Protein AF-A0A7L5Y6E0-F1 (afdb_monomer_lite)

Structure (mmCIF, N/CA/C/O backbone):
data_AF-A0A7L5Y6E0-F1
#
_entry.id   AF-A0A7L5Y6E0-F1
#
loop_
_atom_site.group_PDB
_atom_site.id
_atom_site.type_symbol
_atom_site.label_atom_id
_atom_site.label_alt_id
_atom_site.label_comp_id
_atom_site.label_asym_id
_atom_site.label_entity_id
_atom_site.label_seq_id
_atom_site.pdbx_PDB_ins_code
_atom_site.Cartn_x
_atom_site.Cartn_y
_atom_site.Cartn_z
_atom_site.occupancy
_atom_site.B_iso_or_equiv
_atom_site.auth_seq_id
_atom_site.auth_comp_id
_atom_site.auth_asym_id
_atom_site.auth_atom_id
_atom_site.pdbx_PDB_model_num
ATOM 1 N N . MET A 1 1 ? -6.320 -15.984 -45.438 1.00 35.94 1 MET A N 1
ATOM 2 C CA . MET A 1 1 ? -7.544 -15.259 -45.833 1.00 35.94 1 MET A CA 1
ATOM 3 C C . MET A 1 1 ? -7.932 -14.382 -44.661 1.00 35.94 1 MET A C 1
ATOM 5 O O . MET A 1 1 ? -8.369 -14.914 -43.653 1.00 35.94 1 MET A O 1
ATOM 9 N N . THR A 1 2 ? -7.665 -13.082 -44.746 1.00 49.03 2 THR A N 1
ATOM 10 C CA . THR A 1 2 ? -7.891 -12.143 -43.639 1.00 49.03 2 THR A CA 1
ATOM 11 C C . THR A 1 2 ? -8.973 -11.176 -44.081 1.00 49.03 2 THR A C 1
ATOM 13 O O . THR A 1 2 ? -8.837 -10.531 -45.118 1.00 49.03 2 THR A O 1
ATOM 16 N N . ILE A 1 3 ? -10.083 -11.156 -43.348 1.00 52.19 3 ILE A N 1
ATOM 17 C CA . ILE A 1 3 ? -11.257 -10.357 -43.690 1.00 52.19 3 ILE A CA 1
ATOM 18 C C . ILE A 1 3 ? -10.986 -8.900 -43.317 1.00 52.19 3 ILE A C 1
ATOM 20 O O . ILE A 1 3 ? -10.723 -8.583 -42.161 1.00 52.19 3 ILE A O 1
ATOM 24 N N . HIS A 1 4 ? -11.058 -8.028 -44.318 1.00 51.31 4 HIS A N 1
ATOM 25 C CA . HIS A 1 4 ? -11.034 -6.580 -44.172 1.00 51.31 4 HIS A CA 1
ATOM 26 C C . HIS A 1 4 ? -12.488 -6.104 -44.235 1.00 51.31 4 HIS A C 1
ATOM 28 O O . HIS A 1 4 ? -13.121 -6.221 -45.284 1.00 51.31 4 HIS A O 1
ATOM 34 N N . VAL A 1 5 ? -13.044 -5.619 -43.122 1.00 48.62 5 VAL A N 1
ATOM 35 C CA . VAL A 1 5 ? -14.365 -4.977 -43.123 1.00 48.62 5 VAL A CA 1
ATOM 36 C C . VAL A 1 5 ? -14.212 -3.515 -42.722 1.00 48.62 5 VAL A C 1
ATOM 38 O O . VAL A 1 5 ? -13.876 -3.171 -41.593 1.00 48.62 5 VAL A O 1
ATOM 41 N N . SER A 1 6 ? -14.403 -2.648 -43.711 1.00 52.81 6 SER A N 1
ATOM 42 C CA . SER A 1 6 ? -14.426 -1.198 -43.574 1.00 52.81 6 SER A CA 1
ATOM 43 C C . SER A 1 6 ? -15.865 -0.775 -43.276 1.00 52.81 6 SER A C 1
ATOM 45 O O . SER A 1 6 ? -16.744 -0.936 -44.119 1.00 52.81 6 SER A O 1
ATOM 47 N N . GLY A 1 7 ? -16.113 -0.268 -42.065 1.00 45.44 7 GLY A N 1
ATOM 48 C CA . GLY A 1 7 ? -17.441 0.113 -41.581 1.00 45.44 7 GLY A CA 1
ATOM 49 C C . GLY A 1 7 ? -17.403 1.414 -40.781 1.00 45.44 7 GLY A C 1
ATOM 50 O O . GLY A 1 7 ? -17.098 1.426 -39.596 1.00 45.44 7 GLY A O 1
ATOM 51 N N . ILE A 1 8 ? -17.663 2.500 -41.500 1.00 56.09 8 ILE A N 1
ATOM 52 C CA . ILE A 1 8 ? -18.103 3.853 -41.126 1.00 56.09 8 ILE A CA 1
ATOM 53 C C . ILE A 1 8 ? -18.447 4.061 -39.623 1.00 56.09 8 ILE A C 1
ATOM 55 O O . ILE A 1 8 ? -19.384 3.466 -39.104 1.00 56.09 8 ILE A O 1
ATOM 59 N N . ASN A 1 9 ? -17.748 5.006 -38.974 1.00 44.50 9 ASN A N 1
ATOM 60 C CA . ASN A 1 9 ? -17.990 5.572 -37.625 1.00 44.50 9 ASN A CA 1
ATOM 61 C C . ASN A 1 9 ? -17.502 4.823 -36.376 1.00 44.50 9 ASN A C 1
ATOM 63 O O . ASN A 1 9 ? -17.968 5.106 -35.274 1.00 44.50 9 ASN A O 1
ATOM 67 N N . ALA A 1 10 ? -16.473 3.995 -36.479 1.00 44.28 10 ALA A N 1
ATOM 68 C CA . ALA A 1 10 ? -15.670 3.676 -35.308 1.00 44.28 10 ALA A CA 1
ATOM 69 C C . ALA A 1 10 ? -14.407 4.540 -35.348 1.00 44.28 10 ALA A C 1
ATOM 71 O O . ALA A 1 10 ? -13.494 4.294 -36.133 1.00 44.28 10 ALA A O 1
ATOM 72 N N . ARG A 1 11 ? -14.328 5.554 -34.480 1.00 53.06 11 ARG A N 1
ATOM 73 C CA . ARG A 1 11 ? -13.048 6.154 -34.071 1.00 53.06 11 ARG A CA 1
ATOM 74 C C . ARG A 1 11 ? -12.293 5.132 -33.224 1.00 53.06 11 ARG A C 1
ATOM 76 O O . ARG A 1 11 ? -11.991 5.365 -32.063 1.00 53.06 11 ARG A O 1
ATOM 83 N N . VAL A 1 12 ? -12.059 3.957 -33.785 1.00 47.94 12 VAL A N 1
ATOM 84 C CA . VAL A 1 12 ? -11.164 2.975 -33.214 1.00 47.94 12 VAL A CA 1
ATOM 85 C C . VAL A 1 12 ? -9.792 3.401 -33.682 1.00 47.94 12 VAL A C 1
ATOM 87 O O . VAL A 1 12 ? -9.297 3.009 -34.734 1.00 47.94 12 VAL A O 1
ATOM 90 N N . ASN A 1 13 ? -9.197 4.281 -32.884 1.00 45.50 13 ASN A N 1
ATOM 91 C CA . ASN A 1 13 ? -7.757 4.387 -32.843 1.00 45.50 13 ASN A CA 1
ATOM 92 C C . ASN A 1 13 ? -7.267 3.046 -32.276 1.00 45.50 13 ASN A C 1
ATOM 94 O O . ASN A 1 13 ? -6.998 2.916 -31.086 1.00 45.50 13 ASN A O 1
ATOM 98 N N . VAL A 1 14 ? -7.252 2.009 -33.120 1.00 50.78 14 VAL A N 1
ATOM 99 C CA . VAL A 1 14 ? -6.480 0.789 -32.893 1.00 50.78 14 VAL A CA 1
ATOM 100 C C . VAL A 1 14 ? -5.034 1.196 -33.127 1.00 50.78 14 VAL A C 1
ATOM 102 O O . VAL A 1 14 ? -4.416 0.888 -34.141 1.00 50.78 14 VAL A O 1
ATOM 105 N N . GLY A 1 15 ? -4.513 1.972 -32.180 1.00 47.34 15 GLY A N 1
ATOM 106 C CA . GLY A 1 15 ? -3.095 1.997 -31.917 1.00 47.34 15 GLY A CA 1
ATOM 107 C C . GLY A 1 15 ? -2.774 0.638 -31.330 1.00 47.34 15 GLY A C 1
ATOM 108 O O . GLY A 1 15 ? -2.859 0.442 -30.121 1.00 47.34 15 GLY A O 1
ATOM 109 N N . SER A 1 16 ? -2.460 -0.320 -32.198 1.00 50.06 16 SER A N 1
ATOM 110 C CA . SER A 1 16 ? -1.647 -1.468 -31.826 1.00 50.06 16 SER A CA 1
ATOM 111 C C . SER A 1 16 ? -0.282 -0.935 -31.403 1.00 50.06 16 SER A C 1
ATOM 113 O O . SER A 1 16 ? 0.676 -0.960 -32.166 1.00 50.06 16 SER A O 1
ATOM 115 N N . THR A 1 17 ? -0.204 -0.396 -30.194 1.00 41.78 17 THR A N 1
ATOM 116 C CA . THR A 1 17 ? 1.057 -0.316 -29.482 1.00 41.78 17 THR A CA 1
ATOM 117 C C . THR A 1 17 ? 1.190 -1.676 -28.839 1.00 41.78 17 THR A C 1
ATOM 119 O O . THR A 1 17 ? 0.447 -2.001 -27.913 1.00 41.78 17 THR A O 1
ATOM 122 N N . ASP A 1 18 ? 2.067 -2.495 -29.411 1.00 47.22 18 ASP A N 1
ATOM 123 C CA . ASP A 1 18 ? 2.717 -3.588 -28.703 1.00 47.22 18 ASP A CA 1
ATOM 124 C C . ASP A 1 18 ? 3.033 -3.096 -27.289 1.00 47.22 18 ASP A C 1
ATOM 126 O O . ASP A 1 18 ? 3.907 -2.254 -27.096 1.00 47.22 18 ASP A O 1
ATOM 130 N N . ASN A 1 19 ? 2.216 -3.499 -26.318 1.00 42.50 19 ASN A N 1
ATOM 131 C CA . ASN A 1 19 ? 2.336 -2.996 -24.962 1.00 42.50 19 ASN A CA 1
ATOM 132 C C . ASN A 1 19 ? 3.080 -4.012 -24.106 1.00 42.50 19 ASN A C 1
ATOM 134 O O . ASN A 1 19 ? 2.638 -4.407 -23.030 1.00 42.50 19 ASN A O 1
ATOM 138 N N . SER A 1 20 ? 4.229 -4.446 -24.624 1.00 40.25 20 SER A N 1
ATOM 139 C CA . SER A 1 20 ? 5.155 -5.350 -23.943 1.00 40.25 20 SER A CA 1
ATOM 140 C C . SER A 1 20 ? 5.910 -4.668 -22.790 1.00 40.25 20 SER A C 1
ATOM 142 O O . SER A 1 20 ? 6.746 -5.291 -22.145 1.00 40.25 20 SER A O 1
ATOM 144 N N . THR A 1 21 ? 5.590 -3.409 -22.473 1.00 40.31 21 THR A N 1
ATOM 145 C CA . THR A 1 21 ? 6.174 -2.634 -21.365 1.00 40.31 21 THR A CA 1
ATOM 146 C C . THR A 1 21 ? 5.161 -2.092 -20.350 1.00 40.31 21 THR A C 1
ATOM 148 O O . THR A 1 21 ? 5.587 -1.583 -19.320 1.00 40.31 21 THR A O 1
ATOM 151 N N . ASN A 1 22 ? 3.842 -2.250 -20.535 1.00 40.06 22 ASN A N 1
ATOM 152 C CA . ASN A 1 22 ? 2.852 -1.617 -19.637 1.00 40.06 22 ASN A CA 1
ATOM 153 C C . ASN A 1 22 ? 2.023 -2.585 -18.786 1.00 40.06 22 ASN A C 1
ATOM 155 O O . ASN A 1 22 ? 1.052 -2.167 -18.161 1.00 40.06 22 ASN A O 1
ATOM 159 N N . SER A 1 23 ? 2.400 -3.864 -18.687 1.00 44.59 23 SER A N 1
ATOM 160 C CA . SER A 1 23 ? 1.815 -4.704 -17.632 1.00 44.59 23 SER A CA 1
ATOM 161 C C . SER A 1 23 ? 2.322 -4.283 -16.249 1.00 44.59 23 SER A C 1
ATOM 163 O O . SER A 1 23 ? 1.549 -4.315 -15.300 1.00 44.59 23 SER A O 1
ATOM 165 N N . TYR A 1 24 ? 3.582 -3.840 -16.127 1.00 47.38 24 TYR A N 1
ATOM 166 C CA . TYR A 1 24 ? 4.165 -3.459 -14.835 1.00 47.38 24 TYR A CA 1
ATOM 167 C C . TYR A 1 24 ? 3.482 -2.221 -14.243 1.00 47.38 24 TYR A C 1
ATOM 169 O O . TYR A 1 24 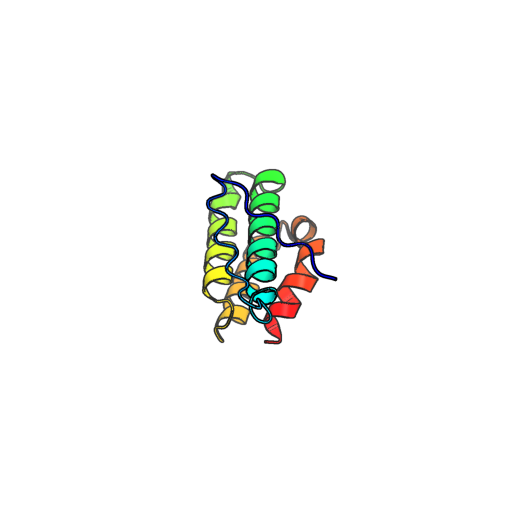? 2.991 -2.273 -13.120 1.00 47.38 24 TYR A O 1
ATOM 177 N N . THR A 1 25 ? 3.342 -1.144 -15.021 1.00 52.28 25 THR A N 1
ATOM 178 C CA . THR A 1 25 ? 2.696 0.097 -14.563 1.00 52.28 25 THR A CA 1
ATOM 179 C C . THR A 1 25 ? 1.214 -0.115 -14.245 1.00 52.28 25 THR A C 1
ATOM 181 O O . THR A 1 25 ? 0.747 0.330 -13.200 1.00 52.28 25 THR A O 1
ATOM 184 N N . SER A 1 26 ? 0.481 -0.873 -15.073 1.00 58.84 26 SER A N 1
ATOM 185 C CA . SER A 1 26 ? -0.923 -1.208 -14.793 1.00 58.84 26 SER A CA 1
ATOM 186 C C . SER A 1 26 ? -1.091 -2.093 -13.553 1.00 58.84 26 SER A C 1
ATOM 188 O O . SER A 1 26 ? -2.042 -1.901 -12.799 1.00 58.84 26 SER A O 1
ATOM 190 N N . SER A 1 27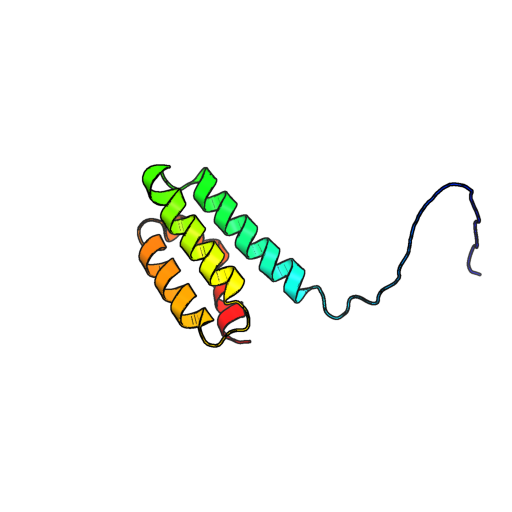 ? -0.180 -3.041 -13.308 1.00 68.50 27 SER A N 1
ATOM 191 C CA . SER A 1 27 ? -0.214 -3.876 -12.101 1.00 68.50 27 SER A CA 1
ATOM 192 C C . SER A 1 27 ? 0.126 -3.085 -10.841 1.00 68.50 27 SER A C 1
ATOM 194 O O . SER A 1 27 ? -0.559 -3.240 -9.834 1.00 68.50 27 SER A O 1
ATOM 196 N N . THR A 1 28 ? 1.126 -2.205 -10.902 1.00 73.25 28 THR A N 1
ATOM 197 C CA . THR A 1 28 ? 1.509 -1.316 -9.800 1.00 73.25 28 THR A CA 1
ATOM 198 C C . THR A 1 28 ? 0.342 -0.420 -9.401 1.00 73.25 28 THR A C 1
ATOM 200 O O . THR A 1 28 ? -0.086 -0.475 -8.251 1.00 73.25 28 THR A O 1
ATOM 203 N N . THR A 1 29 ? -0.249 0.324 -10.344 1.00 77.38 29 THR A N 1
ATOM 204 C CA . THR A 1 29 ? -1.418 1.177 -10.069 1.00 77.38 29 THR A CA 1
ATOM 205 C C . THR A 1 29 ? -2.570 0.380 -9.455 1.00 77.38 29 THR A C 1
ATOM 207 O O . THR A 1 29 ? -3.121 0.800 -8.440 1.00 77.38 29 THR A O 1
ATOM 210 N N . ALA A 1 30 ? -2.872 -0.813 -9.980 1.00 83.88 30 ALA A N 1
ATOM 211 C CA . ALA A 1 30 ? -3.933 -1.658 -9.436 1.00 83.88 30 ALA A CA 1
ATOM 212 C C . ALA A 1 30 ? -3.679 -2.092 -7.976 1.00 83.88 30 ALA A C 1
ATOM 214 O O . ALA A 1 30 ? -4.625 -2.192 -7.196 1.00 83.88 30 ALA A O 1
ATOM 215 N N . ILE A 1 31 ? -2.423 -2.331 -7.574 1.00 86.38 31 ILE A N 1
ATOM 216 C CA . ILE A 1 31 ? -2.076 -2.667 -6.181 1.00 86.38 31 ILE A CA 1
ATOM 217 C C . ILE A 1 31 ? -2.370 -1.480 -5.254 1.00 86.38 31 ILE A C 1
ATOM 219 O O . ILE A 1 31 ? -2.974 -1.665 -4.196 1.00 86.38 31 ILE A O 1
ATOM 223 N N . PHE A 1 32 ? -1.982 -0.263 -5.647 1.00 88.94 32 PHE A N 1
ATOM 224 C CA . PHE A 1 32 ? -2.227 0.939 -4.846 1.00 88.94 32 PHE A CA 1
ATOM 225 C C . PHE A 1 32 ? -3.709 1.303 -4.766 1.00 88.94 32 PHE A C 1
ATOM 227 O O . PHE A 1 32 ? -4.169 1.721 -3.703 1.00 88.94 32 PHE A O 1
ATOM 234 N N . GLU A 1 33 ? -4.482 1.091 -5.832 1.00 88.62 33 GLU A N 1
ATOM 235 C CA . GLU A 1 33 ? -5.937 1.260 -5.781 1.00 88.62 33 GLU A CA 1
ATOM 236 C C . GLU A 1 33 ? -6.580 0.306 -4.773 1.00 88.62 33 GLU A C 1
ATOM 238 O O . GLU A 1 33 ? -7.308 0.766 -3.894 1.00 88.62 33 GLU A O 1
ATOM 243 N N . LYS A 1 34 ? -6.199 -0.978 -4.777 1.00 88.44 34 LYS A N 1
ATOM 244 C CA . LYS A 1 34 ? -6.698 -1.935 -3.778 1.00 88.44 34 LYS A CA 1
ATOM 245 C C . LYS A 1 34 ? -6.338 -1.559 -2.343 1.00 88.44 34 LYS A C 1
ATOM 247 O O . LYS A 1 34 ? -7.137 -1.789 -1.437 1.00 88.44 34 LYS A O 1
ATOM 252 N N . LEU A 1 35 ? -5.163 -0.967 -2.115 1.00 89.31 35 LEU A N 1
ATOM 253 C CA . LEU A 1 35 ? -4.796 -0.448 -0.793 1.00 89.31 35 LEU A CA 1
ATOM 254 C C . LEU A 1 35 ? -5.713 0.701 -0.367 1.00 89.31 35 LEU A C 1
ATOM 256 O O . LEU A 1 35 ? -6.142 0.744 0.785 1.00 89.31 35 LEU A O 1
ATOM 260 N N . ARG A 1 36 ? -6.028 1.626 -1.281 1.00 91.19 36 ARG A N 1
ATOM 261 C CA . ARG A 1 36 ? -6.935 2.752 -1.010 1.00 91.19 36 ARG A CA 1
ATOM 262 C C . ARG A 1 36 ? -8.350 2.264 -0.715 1.00 91.19 36 ARG A C 1
ATOM 264 O O . ARG A 1 36 ? -8.958 2.751 0.236 1.00 91.19 36 ARG A O 1
ATOM 271 N N . GLU A 1 37 ? -8.842 1.290 -1.479 1.00 91.00 37 GLU A N 1
ATOM 272 C CA . GLU A 1 37 ? -10.131 0.634 -1.233 1.00 91.00 37 GLU A CA 1
ATOM 273 C C . GLU A 1 37 ? -10.150 -0.021 0.153 1.00 91.00 37 GLU A C 1
ATOM 275 O O . GLU A 1 37 ? -11.022 0.279 0.965 1.00 91.00 37 GLU A O 1
ATOM 280 N N . ALA A 1 38 ? -9.121 -0.801 0.494 1.00 89.81 38 ALA A N 1
ATOM 281 C CA . ALA A 1 38 ? -9.025 -1.442 1.802 1.00 89.81 38 ALA A CA 1
ATOM 282 C C . ALA A 1 38 ? -8.991 -0.430 2.963 1.00 89.81 38 ALA A C 1
ATOM 284 O O . ALA A 1 38 ? -9.619 -0.657 3.997 1.00 89.81 38 ALA A O 1
ATOM 285 N N . VAL A 1 39 ? -8.323 0.718 2.791 1.00 91.19 39 VAL A N 1
ATOM 286 C CA . VAL A 1 39 ? -8.370 1.824 3.764 1.00 91.19 39 VAL A CA 1
ATOM 287 C C . VAL A 1 39 ? -9.776 2.422 3.861 1.00 91.19 39 VAL A C 1
ATOM 289 O O . VAL A 1 39 ? -10.265 2.691 4.959 1.00 91.19 39 VAL A O 1
ATOM 292 N N . ALA A 1 40 ? -10.450 2.637 2.734 1.00 90.12 40 ALA A N 1
ATOM 293 C CA . ALA A 1 40 ? -11.796 3.201 2.716 1.00 90.12 40 ALA A CA 1
ATOM 294 C C . ALA A 1 40 ? -12.845 2.264 3.343 1.00 90.12 40 ALA A C 1
ATOM 296 O O . ALA A 1 40 ? -13.793 2.746 3.967 1.00 90.12 40 ALA A O 1
ATOM 297 N N . GLU A 1 41 ? -12.671 0.950 3.210 1.00 89.12 41 GLU A N 1
ATOM 298 C CA . GLU A 1 41 ? -13.622 -0.051 3.696 1.00 89.12 41 GLU A CA 1
ATOM 299 C C . GLU A 1 41 ? -13.345 -0.500 5.134 1.00 89.12 41 GLU A C 1
ATOM 301 O O . GLU A 1 41 ? -14.275 -0.606 5.932 1.00 89.12 41 GLU A O 1
ATOM 306 N N . GLN A 1 42 ? -12.080 -0.749 5.483 1.00 89.38 42 GLN A N 1
ATOM 307 C CA . GLN A 1 42 ? -11.722 -1.475 6.708 1.00 89.38 42 GLN A CA 1
ATOM 308 C C . GLN A 1 42 ? -11.031 -0.607 7.770 1.00 89.38 42 GLN A C 1
ATOM 310 O O . GLN A 1 42 ? -10.948 -1.022 8.924 1.00 89.38 42 GLN A O 1
ATOM 315 N N . VAL A 1 43 ? -10.567 0.603 7.428 1.00 89.81 43 VAL A N 1
ATOM 316 C CA . VAL A 1 43 ? -9.896 1.507 8.382 1.00 89.81 43 VAL A CA 1
ATOM 317 C C . VAL A 1 43 ? -10.871 2.583 8.893 1.00 89.81 43 VAL A C 1
ATOM 319 O O . VAL A 1 43 ? -11.653 3.140 8.109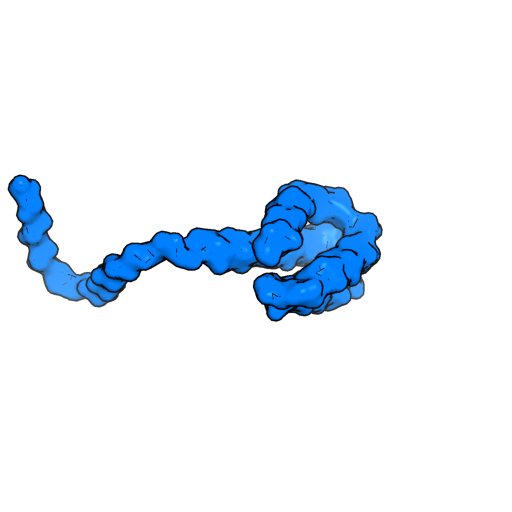 1.00 89.81 43 VAL A O 1
ATOM 322 N N . PRO A 1 44 ? -10.839 2.937 10.193 1.00 89.75 44 PRO A N 1
ATOM 323 C CA . PRO A 1 44 ? -11.642 4.028 10.747 1.00 89.75 44 PRO A CA 1
ATOM 324 C C . PRO A 1 44 ? -11.275 5.392 10.142 1.00 89.75 44 PRO A C 1
ATOM 326 O O . PRO A 1 44 ? -10.107 5.678 9.884 1.00 89.75 44 PRO A O 1
ATOM 329 N N . VAL A 1 45 ? -12.282 6.251 9.931 1.00 88.69 45 VAL A N 1
ATOM 330 C CA . VAL A 1 45 ? -12.182 7.529 9.184 1.00 88.69 45 VAL A CA 1
ATOM 331 C C . VAL A 1 45 ? -11.045 8.433 9.670 1.00 88.69 45 VAL A C 1
ATOM 333 O O . VAL A 1 45 ? -10.355 9.039 8.857 1.00 88.69 45 VAL A O 1
ATOM 336 N N . GLU A 1 46 ? -10.816 8.467 10.977 1.00 89.94 46 GLU A N 1
ATOM 337 C CA . GLU A 1 46 ? -9.742 9.206 11.650 1.00 89.94 46 GLU A CA 1
ATOM 338 C C . GLU A 1 46 ? -8.320 8.812 11.208 1.00 89.94 46 GLU A C 1
ATOM 340 O O . GLU A 1 46 ? -7.442 9.668 11.159 1.00 89.94 46 GLU A O 1
ATOM 345 N N . GLN A 1 47 ? -8.092 7.551 10.828 1.00 86.75 47 GLN A N 1
ATOM 346 C CA . GLN A 1 47 ? -6.771 7.028 10.440 1.00 86.75 47 GLN A CA 1
ATOM 347 C C . GLN A 1 47 ? -6.597 6.898 8.918 1.00 86.75 47 GLN A C 1
ATOM 349 O O . GLN A 1 47 ? -5.480 6.739 8.422 1.00 86.75 47 GLN A O 1
ATOM 354 N N . ARG A 1 48 ? -7.686 7.030 8.147 1.00 90.62 48 ARG A N 1
ATOM 355 C CA . ARG A 1 48 ? -7.651 7.025 6.675 1.00 90.62 48 ARG A CA 1
ATOM 356 C C . ARG A 1 48 ? -6.719 8.075 6.068 1.00 90.62 48 ARG A C 1
ATOM 358 O O . ARG A 1 48 ? -5.949 7.688 5.194 1.00 90.62 48 ARG A O 1
ATOM 365 N N . PRO A 1 49 ? -6.753 9.368 6.456 1.00 91.19 49 PRO A N 1
ATOM 366 C CA . PRO A 1 49 ? -5.942 10.378 5.777 1.00 91.19 49 PRO A CA 1
ATOM 367 C C . PRO A 1 49 ? -4.441 10.116 5.938 1.00 91.19 49 PRO A C 1
ATOM 369 O O . PRO A 1 49 ? -3.685 10.323 4.989 1.00 91.19 49 PRO A O 1
ATOM 372 N N . GLU A 1 50 ? -4.015 9.603 7.097 1.00 90.06 50 GLU A N 1
ATOM 373 C CA . GLU A 1 50 ? -2.625 9.205 7.312 1.00 90.06 50 GLU A CA 1
ATOM 374 C C . GLU A 1 50 ? -2.241 8.059 6.368 1.00 90.06 50 GLU A C 1
ATOM 376 O O . GLU A 1 50 ? -1.303 8.202 5.584 1.00 90.06 50 GLU A O 1
ATOM 381 N N . LEU A 1 51 ? -2.998 6.957 6.368 1.00 89.88 51 LEU A N 1
ATOM 382 C CA . LEU A 1 51 ? -2.693 5.793 5.530 1.00 89.88 51 LEU A CA 1
ATOM 383 C C . LEU A 1 51 ? -2.754 6.106 4.034 1.00 89.88 51 LEU A C 1
ATOM 385 O O . LEU A 1 51 ? -1.866 5.690 3.295 1.00 89.88 51 LEU A O 1
ATOM 389 N N . LEU A 1 52 ? -3.745 6.877 3.582 1.00 91.12 52 LEU A N 1
ATOM 390 C CA . LEU A 1 52 ? -3.847 7.302 2.183 1.00 91.12 52 LEU A CA 1
ATOM 391 C C . LEU A 1 52 ? -2.638 8.149 1.766 1.00 91.12 52 LEU A C 1
ATOM 393 O O . LEU A 1 52 ? -2.096 7.941 0.682 1.00 91.12 52 LEU A O 1
ATOM 397 N N . SER A 1 53 ? -2.163 9.041 2.642 1.00 92.38 53 SER A N 1
ATOM 398 C CA . SER A 1 53 ? -0.942 9.817 2.399 1.00 92.38 53 SER A CA 1
ATOM 399 C C . SER A 1 53 ? 0.300 8.925 2.311 1.00 92.38 53 SER A C 1
ATOM 401 O O . SER A 1 53 ? 1.142 9.121 1.434 1.00 92.38 53 SER A O 1
ATOM 403 N N . ARG A 1 54 ? 0.416 7.9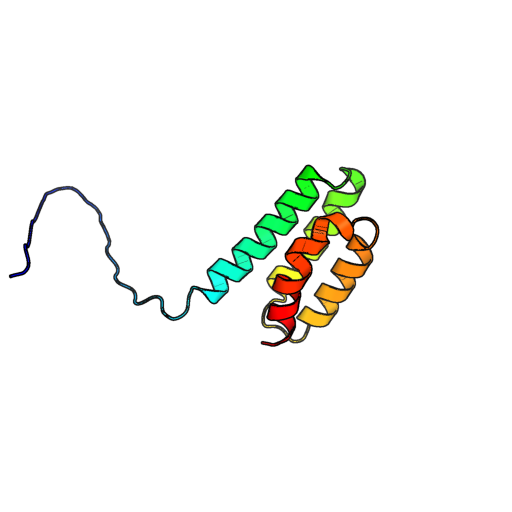00 3.168 1.00 90.94 54 ARG A N 1
ATOM 404 C CA . ARG A 1 54 ? 1.513 6.917 3.098 1.00 90.94 54 ARG A CA 1
ATOM 405 C C . ARG A 1 54 ? 1.480 6.114 1.797 1.00 90.94 54 ARG A C 1
ATOM 407 O O . ARG A 1 54 ? 2.522 5.951 1.169 1.00 90.94 54 ARG A O 1
ATOM 414 N N . ILE A 1 55 ? 0.296 5.669 1.375 1.00 90.69 55 ILE A N 1
ATOM 415 C CA . ILE A 1 55 ? 0.079 4.947 0.113 1.00 90.69 55 ILE A CA 1
ATOM 416 C C . ILE A 1 55 ? 0.473 5.827 -1.078 1.00 90.69 55 ILE A C 1
ATOM 418 O O . ILE A 1 55 ? 1.195 5.364 -1.954 1.00 90.69 55 ILE A O 1
ATOM 422 N N . GLU A 1 56 ? 0.072 7.101 -1.099 1.00 90.81 56 GLU A N 1
ATOM 423 C CA . GLU A 1 56 ? 0.445 8.035 -2.170 1.00 90.81 56 GLU A CA 1
ATOM 424 C C . GLU A 1 56 ? 1.960 8.292 -2.216 1.00 90.81 56 GLU A C 1
ATOM 426 O O . GLU A 1 56 ? 2.566 8.279 -3.287 1.00 90.81 56 GLU A O 1
ATOM 431 N N . GLN A 1 57 ? 2.595 8.495 -1.057 1.00 89.69 57 GLN A N 1
ATOM 432 C CA . GLN A 1 57 ? 4.048 8.663 -0.976 1.00 89.69 57 GLN A CA 1
ATOM 433 C C . GLN A 1 57 ? 4.798 7.410 -1.432 1.00 89.69 57 GLN A C 1
ATOM 435 O O . GLN A 1 57 ? 5.863 7.529 -2.033 1.00 89.69 57 GLN A O 1
ATOM 440 N N . MET A 1 58 ? 4.257 6.225 -1.144 1.00 88.69 58 MET A N 1
ATOM 441 C CA . MET A 1 58 ? 4.809 4.948 -1.580 1.00 88.69 58 MET A CA 1
ATOM 442 C C . MET A 1 58 ? 4.647 4.760 -3.091 1.00 88.69 58 MET A C 1
ATOM 444 O O . MET A 1 58 ? 5.629 4.416 -3.733 1.00 88.69 58 MET A O 1
ATOM 448 N N . GLU A 1 59 ? 3.476 5.069 -3.659 1.00 88.31 59 GLU A N 1
ATOM 449 C CA . GLU A 1 59 ? 3.207 5.024 -5.107 1.00 88.31 59 GLU A CA 1
ATOM 450 C C . GLU A 1 59 ? 4.152 5.946 -5.887 1.00 88.31 59 GLU A C 1
ATOM 452 O O . GLU A 1 59 ? 4.784 5.524 -6.848 1.00 88.31 59 GLU A O 1
ATOM 457 N N . LYS A 1 60 ? 4.327 7.190 -5.424 1.00 87.06 60 LYS A N 1
ATOM 458 C CA . LYS A 1 60 ? 5.256 8.160 -6.034 1.00 87.06 60 LYS A CA 1
ATOM 459 C C . LYS A 1 60 ? 6.726 7.768 -5.898 1.00 87.06 60 LYS A C 1
ATOM 461 O O . LYS A 1 60 ? 7.565 8.289 -6.625 1.00 87.06 60 LYS A O 1
ATOM 466 N N . ALA A 1 61 ? 7.041 6.922 -4.921 1.00 87.19 61 ALA A N 1
ATOM 467 C CA . ALA A 1 61 ? 8.387 6.429 -4.678 1.00 87.19 61 ALA A CA 1
ATOM 468 C C . ALA A 1 61 ? 8.650 5.076 -5.349 1.00 87.19 61 ALA A C 1
ATOM 470 O O . ALA A 1 61 ? 9.775 4.589 -5.233 1.00 87.19 61 ALA A O 1
ATOM 471 N N . VAL A 1 62 ? 7.667 4.470 -6.028 1.00 80.06 62 VAL A N 1
ATOM 472 C CA . VAL A 1 62 ? 7.889 3.276 -6.857 1.00 80.06 62 VAL A CA 1
ATOM 473 C C . VAL A 1 62 ? 8.981 3.607 -7.876 1.00 80.06 62 VAL A C 1
ATOM 475 O O . VAL A 1 62 ? 9.011 4.714 -8.402 1.00 80.06 62 VAL A O 1
ATOM 478 N N . GLU A 1 63 ? 9.931 2.688 -8.071 1.00 76.56 63 GLU A N 1
ATOM 479 C CA . GLU A 1 63 ? 11.131 2.873 -8.917 1.00 76.56 63 GLU A CA 1
ATOM 480 C C . GLU A 1 63 ? 12.190 3.846 -8.360 1.00 76.56 63 GLU A C 1
ATOM 482 O O . GLU A 1 63 ? 13.197 4.120 -9.013 1.00 76.56 63 GLU A O 1
ATOM 487 N N . THR A 1 64 ? 12.025 4.336 -7.128 1.00 82.88 64 THR A N 1
ATOM 488 C CA . THR A 1 64 ? 13.062 5.107 -6.426 1.00 82.88 64 THR A CA 1
ATOM 489 C C . THR A 1 64 ? 13.742 4.258 -5.347 1.00 82.88 64 THR A C 1
ATOM 491 O O . THR A 1 64 ? 13.087 3.431 -4.706 1.00 82.88 64 THR A O 1
ATOM 494 N N . PRO A 1 65 ? 15.025 4.510 -5.022 1.00 79.94 65 PRO A N 1
ATOM 495 C CA . PRO A 1 65 ? 15.691 3.846 -3.894 1.00 79.94 65 PRO A CA 1
ATOM 496 C C . PRO A 1 65 ? 15.009 4.141 -2.544 1.00 79.94 65 PRO A C 1
ATOM 498 O O . PRO A 1 65 ? 15.200 3.421 -1.565 1.00 79.94 65 PRO A O 1
ATOM 501 N N . ASN A 1 66 ? 14.173 5.182 -2.486 1.00 83.81 66 ASN A N 1
ATOM 502 C CA . ASN A 1 66 ? 13.412 5.556 -1.302 1.00 83.81 66 ASN A CA 1
ATOM 503 C C . ASN A 1 66 ? 12.146 4.708 -1.111 1.00 83.81 66 ASN A C 1
ATOM 505 O O . ASN A 1 66 ? 11.512 4.832 -0.060 1.00 83.81 66 ASN A O 1
ATOM 509 N N . PHE A 1 67 ? 11.788 3.836 -2.061 1.00 87.06 67 PHE A N 1
ATOM 510 C CA . PHE A 1 67 ? 10.614 2.968 -1.9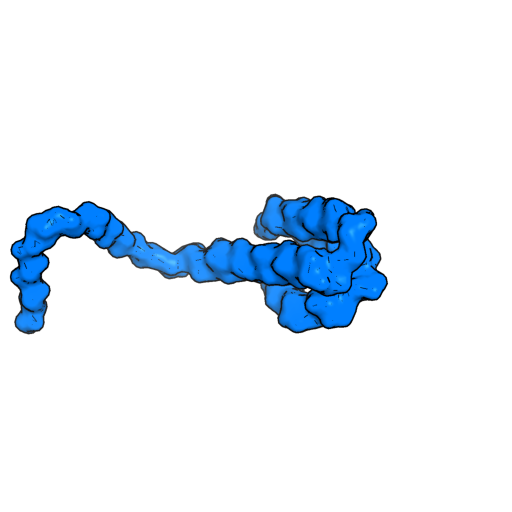63 1.00 87.06 67 PHE A CA 1
ATOM 511 C C . PHE A 1 67 ? 10.622 2.130 -0.679 1.00 87.06 67 PHE A C 1
ATOM 513 O O . PHE A 1 67 ? 9.632 2.109 0.044 1.00 87.06 67 PHE A O 1
ATOM 520 N N . ILE A 1 68 ? 11.764 1.528 -0.328 1.00 87.31 68 ILE A N 1
ATOM 521 C CA . ILE A 1 68 ? 11.921 0.713 0.891 1.00 87.31 68 ILE A CA 1
ATOM 522 C C . ILE A 1 68 ? 11.624 1.536 2.153 1.00 87.31 68 ILE A C 1
ATOM 524 O O . ILE A 1 68 ? 11.000 1.041 3.093 1.00 87.31 68 ILE A O 1
ATOM 528 N N . SER A 1 69 ? 12.053 2.799 2.179 1.00 89.44 69 SER A N 1
ATOM 529 C CA . SER A 1 69 ? 11.782 3.708 3.295 1.00 89.44 69 SER A CA 1
ATOM 530 C C . SER A 1 69 ? 10.285 4.025 3.390 1.00 89.44 69 SER A C 1
ATOM 532 O O . SER A 1 69 ? 9.685 3.852 4.449 1.00 89.44 69 SER A O 1
ATOM 534 N N . ARG A 1 70 ? 9.640 4.362 2.261 1.00 89.88 70 ARG A N 1
ATOM 535 C CA . ARG A 1 70 ? 8.190 4.629 2.206 1.00 89.88 70 ARG A CA 1
ATOM 536 C C . ARG A 1 70 ? 7.340 3.408 2.539 1.00 89.88 70 ARG A C 1
ATOM 538 O O . ARG A 1 70 ? 6.332 3.549 3.223 1.00 89.88 70 ARG A O 1
ATOM 545 N N . TYR A 1 71 ? 7.772 2.227 2.112 1.00 88.94 71 TYR A N 1
ATOM 546 C CA . TYR A 1 71 ? 7.154 0.960 2.472 1.00 88.94 71 TYR A CA 1
ATOM 547 C C . TYR A 1 71 ? 7.219 0.725 3.984 1.00 88.94 71 TYR A C 1
ATOM 549 O O . TYR A 1 71 ? 6.200 0.426 4.593 1.00 88.94 71 TYR A O 1
ATOM 557 N N . ASN A 1 72 ? 8.376 0.933 4.621 1.00 88.94 72 ASN A N 1
ATOM 558 C CA . ASN A 1 72 ? 8.489 0.812 6.077 1.00 88.94 72 ASN A CA 1
ATOM 559 C C . ASN A 1 72 ? 7.618 1.833 6.825 1.00 88.94 72 ASN A C 1
ATOM 561 O O . ASN A 1 72 ? 6.966 1.459 7.796 1.00 88.94 72 ASN A O 1
ATOM 565 N N . ASP A 1 73 ? 7.573 3.091 6.375 1.00 90.56 73 ASP A N 1
ATOM 566 C CA . ASP A 1 73 ? 6.672 4.118 6.924 1.00 90.56 73 ASP A CA 1
ATOM 567 C C . ASP A 1 73 ? 5.199 3.688 6.817 1.00 90.56 73 ASP A C 1
ATOM 569 O O . ASP A 1 73 ? 4.440 3.803 7.779 1.00 90.56 73 ASP A O 1
ATOM 573 N N . PHE A 1 74 ? 4.794 3.149 5.661 1.00 90.31 74 PHE A N 1
ATOM 574 C CA . PHE A 1 74 ? 3.449 2.615 5.464 1.00 90.31 74 PHE A CA 1
ATOM 575 C C . PHE A 1 74 ? 3.165 1.446 6.408 1.00 90.31 74 PHE A C 1
ATOM 577 O O . PHE A 1 74 ? 2.145 1.473 7.082 1.00 90.31 74 PHE A O 1
ATOM 584 N N . ILE A 1 75 ? 4.058 0.457 6.504 1.00 88.75 75 ILE A N 1
ATOM 585 C CA . ILE A 1 75 ? 3.882 -0.709 7.384 1.00 88.75 75 ILE A CA 1
ATOM 586 C C . ILE A 1 75 ? 3.804 -0.298 8.857 1.00 88.75 75 ILE A C 1
ATOM 588 O O . ILE A 1 75 ? 3.025 -0.889 9.598 1.00 88.75 75 ILE A O 1
ATOM 592 N N . GLN A 1 76 ? 4.551 0.723 9.286 1.00 89.88 76 GLN A N 1
ATOM 593 C CA . GLN A 1 76 ? 4.462 1.256 10.649 1.00 89.88 76 GLN A CA 1
ATOM 594 C C . GLN A 1 76 ? 3.098 1.897 10.926 1.00 89.88 76 GLN A C 1
ATOM 596 O O . GLN A 1 76 ? 2.459 1.547 11.916 1.00 89.88 76 GLN A O 1
ATOM 601 N N . SER A 1 77 ? 2.610 2.770 10.037 1.00 87.62 77 SER A N 1
ATOM 602 C CA . SER A 1 77 ? 1.263 3.353 10.155 1.00 87.62 77 SER A CA 1
ATOM 603 C C . SER A 1 77 ? 0.161 2.290 10.029 1.00 87.62 77 SER A C 1
ATOM 605 O O . SER A 1 77 ? -0.861 2.338 10.712 1.00 87.62 77 SER A O 1
ATOM 607 N N . ALA A 1 78 ? 0.371 1.294 9.171 1.00 86.62 78 ALA A N 1
ATOM 608 C CA . ALA A 1 78 ? -0.553 0.201 8.914 1.00 86.62 78 ALA A CA 1
ATOM 609 C C . ALA A 1 78 ? -0.445 -0.939 9.935 1.00 86.62 78 ALA A C 1
ATOM 611 O O . ALA A 1 78 ? -1.240 -1.868 9.854 1.00 86.62 78 ALA A O 1
ATOM 612 N N . ALA A 1 79 ? 0.486 -0.895 10.897 1.00 86.75 79 ALA A N 1
ATOM 613 C CA . ALA A 1 79 ? 0.752 -1.999 11.823 1.00 86.75 79 ALA A CA 1
ATOM 614 C C . ALA A 1 79 ? -0.504 -2.412 12.605 1.00 86.75 79 ALA A C 1
ATOM 616 O O . ALA A 1 79 ? -0.800 -3.599 12.738 1.00 86.75 79 ALA A O 1
ATOM 617 N N . ASN A 1 80 ? -1.293 -1.423 13.032 1.00 84.94 80 ASN A N 1
ATOM 618 C CA . ASN A 1 80 ? -2.558 -1.630 13.743 1.00 84.94 80 ASN A CA 1
ATOM 619 C C . ASN A 1 80 ? -3.654 -2.259 12.867 1.00 84.94 80 ASN A C 1
ATOM 621 O O . ASN A 1 80 ? -4.611 -2.825 13.385 1.00 84.94 80 ASN A O 1
ATOM 625 N N . HIS A 1 81 ? -3.499 -2.186 11.545 1.00 84.94 81 HIS A N 1
ATOM 626 C CA . HIS A 1 81 ? -4.449 -2.666 10.541 1.00 84.94 81 HIS A CA 1
ATOM 627 C C . HIS A 1 81 ? -3.798 -3.679 9.595 1.00 84.94 81 HIS A C 1
ATOM 629 O O . HIS A 1 81 ? -4.292 -3.918 8.499 1.00 84.94 81 HIS A O 1
ATOM 635 N N . ILE A 1 82 ? -2.677 -4.297 9.981 1.00 82.06 82 ILE A N 1
ATOM 636 C CA . ILE A 1 82 ? -1.850 -5.074 9.047 1.00 82.06 82 ILE A CA 1
ATOM 637 C C . ILE A 1 82 ? -2.584 -6.305 8.497 1.00 82.06 82 ILE A C 1
ATOM 639 O O . ILE A 1 82 ? -2.315 -6.746 7.383 1.00 82.06 82 ILE A O 1
ATOM 643 N N . ALA A 1 83 ? -3.571 -6.814 9.241 1.00 86.44 83 ALA A N 1
ATOM 644 C CA . ALA A 1 83 ? -4.455 -7.890 8.803 1.00 86.44 83 ALA A CA 1
ATOM 645 C C . ALA A 1 83 ? -5.284 -7.514 7.558 1.00 86.44 83 ALA A C 1
ATOM 647 O O . ALA A 1 83 ? -5.525 -8.371 6.713 1.00 86.44 83 ALA A O 1
ATOM 648 N N . VAL A 1 84 ? -5.652 -6.234 7.413 1.00 87.44 84 VAL A N 1
ATOM 649 C CA . VAL A 1 84 ? -6.359 -5.685 6.242 1.00 87.44 84 VAL A CA 1
ATOM 650 C C . VAL A 1 84 ? -5.465 -5.736 5.002 1.00 87.44 84 VAL A C 1
ATOM 652 O O . VAL A 1 84 ? -5.912 -6.077 3.908 1.00 87.44 84 VAL A O 1
ATOM 655 N N . PHE A 1 85 ? -4.180 -5.426 5.181 1.00 85.06 85 PHE A N 1
ATOM 656 C CA . PHE A 1 85 ? -3.208 -5.314 4.092 1.00 85.06 85 PHE A CA 1
ATOM 657 C C . PHE A 1 85 ? -2.467 -6.615 3.785 1.00 85.06 85 PHE A C 1
ATOM 659 O O . PHE A 1 85 ? -1.826 -6.714 2.740 1.00 85.06 85 PHE A O 1
ATOM 666 N N . GLY A 1 86 ? -2.575 -7.625 4.653 1.00 84.50 86 GLY A N 1
ATOM 667 C CA . GLY A 1 86 ? -1.921 -8.931 4.538 1.00 84.50 86 GLY A CA 1
ATOM 668 C C . GLY A 1 86 ? -1.934 -9.544 3.129 1.00 84.50 86 GLY A C 1
ATOM 669 O O . GLY A 1 86 ? -0.864 -9.901 2.633 1.00 84.50 86 GLY A O 1
ATOM 670 N N . PRO A 1 87 ? -3.088 -9.609 2.432 1.00 85.56 87 PRO A N 1
ATOM 671 C CA . PRO A 1 87 ? -3.175 -10.173 1.080 1.00 85.56 87 PRO A CA 1
ATOM 672 C C . PRO A 1 87 ? -2.374 -9.400 0.018 1.00 85.56 87 PRO A C 1
ATOM 674 O O . PRO A 1 87 ? -2.044 -9.950 -1.029 1.00 85.56 87 PRO A O 1
ATOM 677 N N . MET A 1 88 ? -2.073 -8.125 0.274 1.00 84.19 88 MET A N 1
ATOM 678 C CA . MET A 1 88 ? -1.415 -7.199 -0.656 1.00 84.19 88 MET A CA 1
ATOM 679 C C . MET A 1 88 ? 0.087 -7.054 -0.365 1.00 84.19 88 MET A C 1
ATOM 681 O O . MET A 1 88 ? 0.844 -6.644 -1.244 1.00 84.19 88 MET A O 1
ATOM 685 N N . LEU A 1 89 ? 0.544 -7.455 0.831 1.00 84.00 89 LEU A N 1
ATOM 686 C CA . LEU A 1 89 ? 1.960 -7.473 1.219 1.00 84.00 89 LEU A CA 1
ATOM 687 C C . LEU A 1 89 ? 2.873 -8.226 0.237 1.00 84.00 89 LEU A C 1
ATOM 689 O O . LEU A 1 89 ? 3.906 -7.663 -0.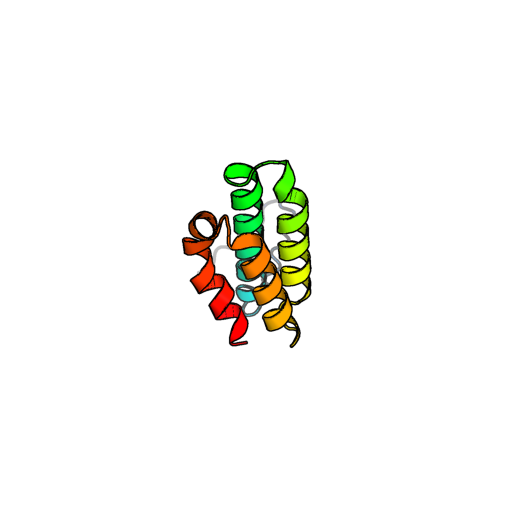123 1.00 84.00 89 LEU A O 1
ATOM 693 N N . PRO A 1 90 ? 2.547 -9.448 -0.243 1.00 84.19 90 PRO A N 1
ATOM 694 C CA . PRO A 1 90 ? 3.415 -10.136 -1.196 1.00 84.19 90 PRO A CA 1
ATOM 695 C C . PRO A 1 90 ? 3.571 -9.352 -2.505 1.00 84.19 90 PRO A C 1
ATOM 697 O O . PRO A 1 90 ? 4.685 -9.246 -3.017 1.00 84.19 90 PRO A O 1
ATOM 700 N N . ALA A 1 91 ? 2.499 -8.730 -3.004 1.00 84.50 91 ALA A N 1
ATOM 701 C CA . ALA A 1 91 ? 2.552 -7.894 -4.202 1.00 84.50 91 ALA A CA 1
ATOM 702 C C . ALA A 1 91 ? 3.406 -6.631 -3.987 1.00 84.50 91 ALA A C 1
ATOM 704 O O . ALA A 1 91 ? 4.243 -6.310 -4.825 1.00 84.50 91 ALA A O 1
ATOM 705 N N . LEU A 1 92 ? 3.272 -5.965 -2.835 1.00 82.19 92 LEU A N 1
ATOM 706 C CA . LEU A 1 92 ? 4.120 -4.825 -2.469 1.00 82.19 92 LEU A CA 1
ATOM 707 C C . LEU A 1 92 ? 5.592 -5.217 -2.320 1.00 82.19 92 LEU A C 1
ATOM 709 O O . LEU A 1 92 ? 6.479 -4.496 -2.766 1.00 82.19 92 LEU A O 1
ATOM 713 N N . SER A 1 93 ? 5.865 -6.380 -1.730 1.00 82.81 93 SER A N 1
ATOM 714 C CA . SER A 1 93 ? 7.231 -6.869 -1.555 1.00 82.81 93 SER A CA 1
ATOM 715 C C . SER A 1 93 ? 7.909 -7.247 -2.874 1.00 82.81 93 SER A C 1
ATOM 717 O O . SER A 1 93 ? 9.130 -7.154 -2.980 1.00 82.81 93 SER A O 1
ATOM 719 N N . ALA A 1 94 ? 7.135 -7.614 -3.901 1.00 83.81 94 ALA A N 1
ATOM 720 C CA . ALA A 1 94 ? 7.661 -7.840 -5.244 1.00 83.81 94 ALA A CA 1
ATOM 721 C C . ALA A 1 94 ? 8.212 -6.544 -5.866 1.00 83.81 94 ALA A C 1
ATOM 723 O O . ALA A 1 94 ? 9.215 -6.600 -6.574 1.00 83.81 94 ALA A O 1
ATOM 724 N N . LEU A 1 95 ? 7.629 -5.387 -5.525 1.00 80.88 95 LEU A N 1
ATOM 725 C CA . LEU A 1 95 ? 8.107 -4.066 -5.953 1.00 80.88 95 LEU A CA 1
ATOM 726 C C . LEU A 1 95 ? 9.411 -3.644 -5.246 1.00 80.88 95 LEU A C 1
ATOM 728 O O . LEU A 1 95 ? 10.100 -2.755 -5.727 1.00 80.88 95 LEU A O 1
ATOM 732 N N . LEU A 1 96 ? 9.791 -4.280 -4.124 1.00 74.00 96 LEU A N 1
ATOM 733 C CA . LEU A 1 96 ? 11.066 -4.009 -3.430 1.00 74.00 96 LEU A CA 1
ATOM 734 C C . LEU A 1 96 ? 12.284 -4.599 -4.159 1.00 74.00 96 LEU A C 1
ATOM 736 O O . LEU A 1 96 ? 13.415 -4.238 -3.842 1.00 74.00 96 LEU A O 1
ATOM 740 N N . LYS A 1 97 ? 12.070 -5.563 -5.063 1.00 59.56 97 LYS A N 1
ATOM 741 C CA . LYS A 1 97 ? 13.136 -6.298 -5.761 1.00 59.56 97 LYS A CA 1
ATOM 742 C C . LYS A 1 97 ? 13.509 -5.710 -7.128 1.00 59.56 97 LYS A C 1
ATOM 744 O O . LYS A 1 97 ? 14.394 -6.287 -7.759 1.00 59.56 97 LYS A O 1
ATOM 749 N N . SER A 1 98 ? 12.843 -4.643 -7.587 1.00 49.84 98 SER A N 1
ATOM 750 C CA . SER A 1 98 ? 13.109 -4.009 -8.891 1.00 49.84 98 SER A CA 1
ATOM 751 C C . SER A 1 98 ? 14.159 -2.914 -8.803 1.00 49.84 98 SER A C 1
ATOM 753 O O . SER A 1 98 ? 13.978 -2.036 -7.929 1.00 49.84 98 SER A O 1
#

Secondary structure (DSSP, 8-state):
-------S-----------TTSHHHHHHHHHHHHHHHHHHHHS-TTTHHHHHHHHHHHHHTTTSTTHHHHHHHHHHHTGGGHHHHGGGHHHHHHGGG-

pLDDT: mean 75.47, std 18.16, range [35.94, 92.38]

Radius of gyration: 19.01 Å; chains: 1; bounding box: 34×26×60 Å

Sequence (98 aa):
MTIHVSGINARVNVGSTDNSTNSYTSSTTAIFEKLREAVAEQVPVEQRPELLSRIEQMEKAVETPNFISRYNDFIQSAANHIAVFGPMLPALSALLKS

Foldseek 3Di:
DDDDDDDPDDPPPPPPPPPPPCVVVVLLVVLLVLQLVLCVPPNDPVLSVVLNVLSVVLSVCQVPPCNVVSVVSNCVSCVVVVVSCVVSVVVSVVSVVD